Protein AF-A0A7Y9SKA7-F1 (afdb_monomer)

Sequence (126 aa):
MCASARGAGDNVTDRRTRALDFLAYLMALDALGRADTSALVRSGLPVARSTMDTVDLLVVLPPDTAPVAPDEDRALRGAMADALLDLVDDADVTGSARVVELSGSPERRLAELLEELDGGSSPSPI

pLDDT: mean 80.63, std 19.45, range [30.66, 97.88]

Secondary structure (DSSP, 8-state):
--------------TTTHHHHHHHHHHHHHHTTS---HHHHHHHHHHHHHHHTT-SEEEE-PPP-S---TTS-HHHHHHHHHHHHHHHH-HHHHTTPEEEE--SSHHHHHHHHHHHHHHT--PPP-

Nearest PDB structures (foldseek):
  7k1w-assembly1_F  TM=4.066E-01  e=3.525E+00  Homo sapiens
  3wql-assembly2_D  TM=2.381E-01  e=1.063E+00  Mycobacterium tuberculosis
  4kt8-assembly1_A-2  TM=2.602E-01  e=2.502E+00  Mycobacterium tuberculosis
  3adb-assembly1_B  TM=3.299E-01  e=9.848E+00  Methanocaldococcus jannaschii DSM 2661

Structure (mmCIF, N/CA/C/O backbone):
data_AF-A0A7Y9SKA7-F1
#
_entry.id   AF-A0A7Y9SKA7-F1
#
loop_
_atom_site.group_PDB
_atom_site.id
_atom_site.type_symbol
_atom_site.label_atom_id
_atom_site.label_alt_id
_atom_site.label_comp_id
_atom_site.label_asym_id
_atom_site.label_entity_id
_atom_site.label_seq_id
_atom_site.pdbx_PDB_ins_code
_atom_site.Cartn_x
_atom_site.Cartn_y
_atom_site.Cartn_z
_atom_site.occupancy
_atom_site.B_iso_or_equiv
_atom_site.auth_seq_id
_atom_site.auth_comp_id
_atom_site.auth_asym_id
_atom_site.auth_atom_id
_atom_site.pdbx_PDB_model_num
ATOM 1 N N . MET A 1 1 ? 26.002 7.077 36.771 1.00 34.78 1 MET A N 1
ATOM 2 C CA . MET A 1 1 ? 25.335 7.369 35.485 1.00 34.78 1 MET A CA 1
ATOM 3 C C . MET A 1 1 ? 25.360 6.101 34.645 1.00 34.78 1 MET A C 1
ATOM 5 O O . MET A 1 1 ? 26.380 5.816 34.039 1.00 34.78 1 MET A O 1
ATOM 9 N N . CYS A 1 2 ? 24.297 5.295 34.686 1.00 31.73 2 CYS A N 1
ATOM 10 C CA . CYS A 1 2 ? 24.129 4.167 33.767 1.00 31.73 2 CYS A CA 1
ATOM 11 C C . CYS A 1 2 ? 23.195 4.629 32.649 1.00 31.73 2 CYS A C 1
ATOM 13 O O . CYS A 1 2 ? 22.056 5.008 32.919 1.00 31.73 2 CYS A O 1
ATOM 15 N N . ALA A 1 3 ? 23.715 4.680 31.425 1.00 39.00 3 ALA A N 1
ATOM 16 C CA . ALA A 1 3 ? 22.950 5.020 30.239 1.00 39.00 3 ALA A CA 1
ATOM 17 C C . ALA A 1 3 ? 22.030 3.847 29.885 1.00 39.00 3 ALA A C 1
ATOM 19 O O . ALA A 1 3 ? 22.483 2.720 29.693 1.00 39.00 3 ALA A O 1
ATOM 20 N N . SER A 1 4 ? 20.736 4.146 29.835 1.00 41.00 4 SER A N 1
ATOM 21 C CA . SER A 1 4 ? 19.682 3.269 29.343 1.00 41.00 4 SER A CA 1
ATOM 22 C C . SER A 1 4 ? 19.950 2.942 27.871 1.00 41.00 4 SER A C 1
ATOM 24 O O . SER A 1 4 ? 19.918 3.833 27.018 1.00 41.00 4 SER A O 1
ATOM 26 N N . ALA A 1 5 ? 20.256 1.679 27.572 1.00 42.16 5 ALA A N 1
ATOM 27 C CA . ALA A 1 5 ? 20.267 1.185 26.205 1.00 42.16 5 ALA A CA 1
ATOM 28 C C . ALA A 1 5 ? 18.806 1.061 25.756 1.00 42.16 5 ALA A C 1
ATOM 30 O O . ALA A 1 5 ? 18.076 0.174 26.196 1.00 42.16 5 ALA A O 1
ATOM 31 N N . ARG A 1 6 ? 18.386 2.036 24.943 1.00 42.75 6 ARG A N 1
ATOM 32 C CA . ARG A 1 6 ? 17.092 2.101 24.260 1.00 42.75 6 ARG A CA 1
ATOM 33 C C . ARG A 1 6 ? 16.744 0.748 23.643 1.00 42.75 6 ARG A C 1
ATOM 35 O O . ARG A 1 6 ? 17.585 0.131 22.993 1.00 42.75 6 ARG A O 1
ATOM 42 N N . GLY A 1 7 ? 15.496 0.339 23.864 1.00 30.66 7 GLY A N 1
ATOM 43 C CA . GLY A 1 7 ? 14.914 -0.873 23.314 1.00 30.66 7 GLY A CA 1
ATOM 44 C C . GLY A 1 7 ? 15.122 -0.951 21.810 1.00 30.66 7 GLY A C 1
ATOM 45 O O . GLY A 1 7 ? 14.931 0.030 21.089 1.00 30.66 7 GLY A O 1
ATOM 46 N N . ALA A 1 8 ? 15.540 -2.135 21.373 1.00 39.38 8 ALA A N 1
ATOM 47 C CA . ALA A 1 8 ? 15.440 -2.554 19.994 1.00 39.38 8 ALA A CA 1
ATOM 48 C C . ALA A 1 8 ? 13.992 -2.328 19.552 1.00 39.38 8 ALA A C 1
ATOM 50 O O . ALA A 1 8 ? 13.065 -2.926 20.098 1.00 39.38 8 ALA A O 1
ATOM 51 N N . GLY A 1 9 ? 13.806 -1.393 18.624 1.00 37.50 9 GLY A N 1
ATOM 52 C CA . GLY A 1 9 ? 12.571 -1.288 17.876 1.00 37.50 9 GLY A CA 1
ATOM 53 C C . GLY A 1 9 ? 12.469 -2.540 17.028 1.00 37.50 9 GLY A C 1
ATOM 54 O O . GLY A 1 9 ? 13.021 -2.589 15.930 1.00 37.50 9 GLY A O 1
ATOM 55 N N . ASP A 1 10 ? 11.798 -3.556 17.559 1.00 38.19 10 ASP A N 1
ATOM 56 C CA . ASP A 1 10 ? 11.140 -4.550 16.734 1.00 38.19 10 ASP A CA 1
ATOM 57 C C . ASP A 1 10 ? 10.171 -3.757 15.853 1.00 38.19 10 ASP A C 1
ATOM 59 O O . ASP A 1 10 ? 9.067 -3.407 16.266 1.00 38.19 10 ASP A O 1
ATOM 63 N N . ASN A 1 11 ? 10.622 -3.381 14.654 1.00 41.53 11 ASN A N 1
ATOM 64 C CA . ASN A 1 11 ? 9.742 -2.926 13.591 1.00 41.53 11 ASN A CA 1
ATOM 65 C C . ASN A 1 11 ? 8.893 -4.139 13.222 1.00 41.53 11 ASN A C 1
ATOM 67 O O . ASN A 1 11 ? 9.217 -4.908 12.317 1.00 41.53 11 ASN A O 1
ATOM 71 N N . VAL A 1 12 ? 7.827 -4.339 13.992 1.00 41.28 12 VAL A N 1
ATOM 72 C CA . VAL A 1 12 ? 6.744 -5.258 13.692 1.00 41.28 12 VAL A CA 1
ATOM 73 C C . VAL A 1 12 ? 6.011 -4.653 12.498 1.00 41.28 12 VAL A C 1
ATOM 75 O O . VAL A 1 12 ? 4.931 -4.092 12.624 1.00 41.28 12 VAL A O 1
ATOM 78 N N . THR A 1 13 ? 6.610 -4.737 11.308 1.00 44.22 13 THR A N 1
ATOM 79 C CA . THR A 1 13 ? 5.811 -4.838 10.091 1.00 44.22 13 THR A CA 1
ATOM 80 C C . THR A 1 13 ? 5.143 -6.197 10.211 1.00 44.22 13 THR A C 1
ATOM 82 O O . THR A 1 13 ? 5.729 -7.241 9.907 1.00 44.22 13 THR A O 1
ATOM 85 N N . ASP A 1 14 ? 3.969 -6.176 10.835 1.00 49.28 14 ASP A N 1
ATOM 86 C CA . ASP A 1 14 ? 3.123 -7.334 11.034 1.00 49.28 14 ASP A CA 1
ATOM 87 C C . ASP A 1 14 ? 3.009 -8.103 9.710 1.00 49.28 14 ASP A C 1
ATOM 89 O O . ASP A 1 14 ? 3.003 -7.525 8.619 1.00 49.28 14 ASP A O 1
ATOM 93 N N . ARG A 1 15 ? 2.922 -9.432 9.783 1.00 51.44 15 ARG A N 1
ATOM 94 C CA . ARG A 1 15 ? 2.762 -10.285 8.594 1.00 51.44 15 ARG A CA 1
ATOM 95 C C . ARG A 1 15 ? 1.569 -9.850 7.732 1.00 51.44 15 ARG A C 1
ATOM 97 O O . ARG A 1 15 ? 1.557 -10.182 6.551 1.00 51.44 15 ARG A O 1
ATOM 104 N N . ARG A 1 16 ? 0.604 -9.139 8.327 1.00 54.25 16 ARG A N 1
ATOM 105 C CA . ARG A 1 16 ? -0.652 -8.701 7.717 1.00 54.25 16 ARG A CA 1
ATOM 106 C C . ARG A 1 16 ? -0.468 -7.602 6.661 1.00 54.25 16 ARG A C 1
ATOM 108 O O . ARG A 1 16 ? -0.949 -7.757 5.547 1.00 54.25 16 ARG A O 1
ATOM 115 N N . THR A 1 17 ? 0.313 -6.555 6.931 1.00 62.53 17 THR A N 1
ATOM 116 C CA . THR A 1 17 ? 0.553 -5.482 5.937 1.00 62.53 17 THR A CA 1
ATOM 117 C C . THR A 1 17 ? 1.528 -5.916 4.835 1.00 62.53 17 THR A C 1
ATOM 119 O O . THR A 1 17 ? 1.432 -5.464 3.696 1.00 62.53 17 THR A O 1
ATOM 122 N N . ARG A 1 18 ? 2.403 -6.893 5.126 1.00 75.44 18 ARG A N 1
ATOM 123 C CA . ARG A 1 18 ? 3.446 -7.369 4.199 1.00 75.44 18 ARG A CA 1
ATOM 124 C C . ARG A 1 18 ? 2.902 -7.889 2.859 1.00 75.44 18 ARG A C 1
ATOM 126 O O . ARG A 1 18 ? 3.611 -7.823 1.857 1.00 75.44 18 ARG A O 1
ATOM 133 N N . ALA A 1 19 ? 1.686 -8.439 2.825 1.00 86.38 19 ALA A N 1
ATOM 134 C CA . ALA A 1 19 ? 1.082 -8.910 1.575 1.00 86.38 19 ALA A CA 1
ATOM 135 C C . ALA A 1 19 ? 0.749 -7.745 0.628 1.00 86.38 19 ALA A C 1
ATOM 137 O O . ALA A 1 19 ? 1.004 -7.844 -0.573 1.00 86.38 19 ALA A O 1
ATOM 138 N N . LEU A 1 20 ? 0.246 -6.638 1.181 1.00 89.19 20 LEU A N 1
ATOM 139 C CA . LEU A 1 20 ? -0.048 -5.413 0.443 1.00 89.19 20 LEU A CA 1
ATOM 140 C C . LEU A 1 20 ? 1.246 -4.733 -0.024 1.00 89.19 20 LEU A C 1
ATOM 142 O O . LEU A 1 20 ? 1.371 -4.405 -1.200 1.00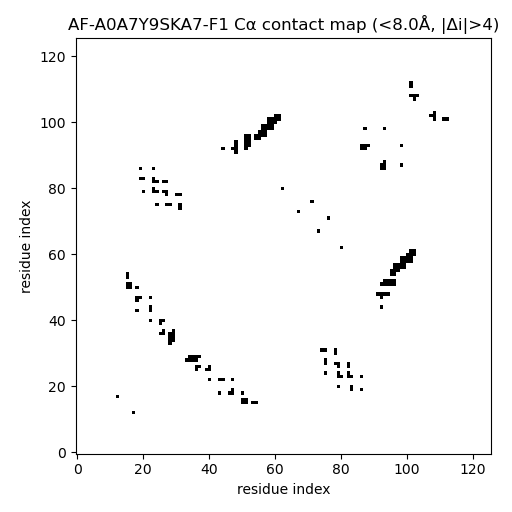 89.19 20 LEU A O 1
ATOM 146 N N . ASP A 1 21 ? 2.249 -4.642 0.859 1.00 89.56 21 ASP A N 1
ATOM 147 C CA . ASP A 1 21 ? 3.575 -4.097 0.531 1.00 89.56 21 ASP A CA 1
ATOM 148 C C . ASP A 1 21 ? 4.227 -4.847 -0.634 1.00 89.56 21 ASP A C 1
ATOM 150 O O . ASP A 1 21 ? 4.794 -4.253 -1.551 1.00 89.56 21 ASP A O 1
ATOM 154 N N . PHE A 1 22 ? 4.146 -6.179 -0.619 1.00 92.25 22 PHE A N 1
ATOM 155 C CA . PHE A 1 22 ? 4.716 -6.991 -1.684 1.00 92.25 22 PHE A CA 1
ATOM 156 C C . PHE A 1 22 ? 3.965 -6.815 -3.008 1.00 92.25 22 PHE A C 1
ATOM 158 O O . PHE A 1 22 ? 4.593 -6.767 -4.065 1.00 92.25 22 PHE A O 1
ATOM 165 N N . LEU A 1 23 ? 2.637 -6.691 -2.966 1.00 94.38 23 LEU A N 1
ATOM 166 C CA . LEU A 1 23 ? 1.840 -6.429 -4.161 1.00 94.38 23 LEU A CA 1
ATOM 167 C C . LEU A 1 23 ? 2.188 -5.064 -4.771 1.00 94.38 23 LEU A C 1
ATOM 169 O O . LEU A 1 23 ? 2.461 -4.990 -5.970 1.00 94.38 23 LEU A O 1
ATOM 173 N N . ALA A 1 24 ? 2.283 -4.023 -3.941 1.00 94.75 24 ALA A N 1
ATOM 174 C CA . ALA A 1 24 ? 2.709 -2.692 -4.361 1.00 94.75 24 ALA A CA 1
ATOM 175 C C . ALA A 1 24 ? 4.127 -2.696 -4.945 1.00 94.75 24 ALA A C 1
ATOM 177 O O . ALA A 1 24 ? 4.383 -2.066 -5.967 1.00 94.75 24 ALA A O 1
ATOM 178 N N . TYR A 1 25 ? 5.047 -3.462 -4.353 1.00 95.31 25 TYR A N 1
ATOM 179 C CA . TYR A 1 25 ? 6.391 -3.650 -4.896 1.00 95.31 25 TYR A CA 1
ATOM 180 C C . TYR A 1 25 ? 6.370 -4.261 -6.307 1.00 95.31 25 TYR A C 1
ATOM 182 O O . TYR A 1 25 ? 7.073 -3.781 -7.197 1.00 95.31 25 TYR A O 1
ATOM 190 N N . LEU A 1 26 ? 5.558 -5.298 -6.541 1.00 97.00 26 LEU A N 1
ATOM 191 C CA . LEU A 1 26 ? 5.429 -5.909 -7.867 1.00 97.00 26 LEU A CA 1
ATOM 192 C C . LEU A 1 26 ? 4.847 -4.928 -8.891 1.00 97.00 26 LEU A C 1
ATOM 194 O O . LEU A 1 26 ? 5.371 -4.841 -10.002 1.00 97.00 26 LEU A O 1
ATOM 198 N N . MET A 1 27 ? 3.812 -4.175 -8.512 1.00 97.06 27 MET A N 1
ATOM 199 C CA . MET A 1 27 ? 3.222 -3.125 -9.350 1.00 97.06 27 MET A CA 1
ATOM 200 C C . MET A 1 27 ? 4.239 -2.023 -9.670 1.00 97.06 27 MET A C 1
ATOM 202 O O . MET A 1 27 ? 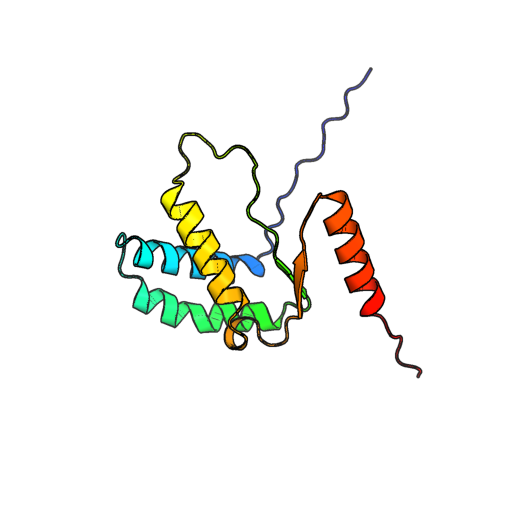4.342 -1.596 -10.815 1.00 97.06 27 MET A O 1
ATOM 206 N N . ALA A 1 28 ? 5.061 -1.623 -8.698 1.00 97.38 28 ALA A N 1
ATOM 207 C CA . ALA A 1 28 ? 6.109 -0.627 -8.889 1.00 97.38 28 ALA A CA 1
ATOM 208 C C . ALA A 1 28 ? 7.207 -1.096 -9.858 1.00 97.38 28 ALA A C 1
ATOM 210 O O . ALA A 1 28 ? 7.694 -0.311 -10.674 1.00 97.38 28 ALA A O 1
ATOM 211 N N . LEU A 1 29 ? 7.601 -2.374 -9.805 1.00 97.88 29 LEU A N 1
ATOM 212 C CA . LEU A 1 29 ? 8.554 -2.939 -10.767 1.00 97.88 29 LEU A CA 1
ATOM 213 C C . LEU A 1 29 ? 8.019 -2.905 -12.203 1.00 97.88 29 LEU A C 1
ATOM 215 O O . LEU A 1 29 ? 8.788 -2.606 -13.121 1.00 97.88 29 LEU A O 1
ATOM 219 N N . ASP A 1 30 ? 6.730 -3.193 -12.379 1.00 97.00 30 ASP A N 1
ATOM 220 C CA . ASP A 1 30 ? 6.049 -3.162 -13.676 1.00 97.00 30 ASP A CA 1
ATOM 221 C C . ASP A 1 30 ? 5.908 -1.727 -14.195 1.00 97.00 30 ASP A C 1
ATOM 223 O O . ASP A 1 30 ? 6.336 -1.425 -15.309 1.00 97.00 30 ASP A O 1
ATOM 227 N N . ALA A 1 31 ? 5.452 -0.804 -13.342 1.00 96.94 31 ALA A N 1
ATOM 228 C CA . ALA A 1 31 ? 5.317 0.618 -13.659 1.00 96.94 31 ALA A CA 1
ATOM 229 C C . ALA A 1 31 ? 6.651 1.268 -14.068 1.00 96.94 31 ALA A C 1
ATOM 231 O O . ALA A 1 31 ? 6.693 2.130 -14.945 1.00 96.94 31 ALA A O 1
ATOM 232 N N . LEU A 1 32 ? 7.762 0.833 -13.466 1.00 97.75 32 LEU A N 1
ATOM 233 C CA . LEU A 1 32 ? 9.109 1.289 -13.821 1.00 97.75 32 LEU A CA 1
ATOM 234 C C . LEU A 1 32 ? 9.712 0.547 -15.026 1.00 97.75 32 LEU A C 1
ATOM 236 O O . LEU A 1 32 ? 10.849 0.839 -15.403 1.00 97.75 32 LEU A O 1
ATOM 240 N N . GLY A 1 33 ? 9.003 -0.423 -15.611 1.00 96.69 33 GLY A N 1
ATOM 241 C CA . GLY A 1 33 ? 9.471 -1.225 -16.743 1.00 96.69 33 GLY A CA 1
ATOM 242 C C . GLY A 1 33 ? 10.656 -2.137 -16.410 1.00 96.69 33 GLY A C 1
ATOM 243 O O . GLY A 1 33 ? 11.447 -2.475 -17.290 1.00 96.69 33 GLY A O 1
ATOM 244 N N . ARG A 1 34 ? 10.826 -2.504 -15.134 1.00 96.56 34 ARG A N 1
ATOM 245 C CA . ARG A 1 34 ? 11.965 -3.303 -14.647 1.00 96.56 34 ARG A CA 1
ATOM 246 C C . ARG A 1 34 ? 11.694 -4.805 -14.686 1.00 96.56 34 ARG A C 1
ATOM 248 O O . ARG A 1 34 ? 12.644 -5.581 -14.772 1.00 96.56 34 ARG A O 1
ATOM 255 N N . ALA A 1 35 ? 10.428 -5.210 -14.616 1.00 95.56 35 ALA A N 1
ATOM 256 C CA . ALA A 1 35 ? 9.986 -6.593 -14.758 1.00 95.56 35 ALA A CA 1
ATOM 257 C C . ALA A 1 35 ? 8.506 -6.639 -15.160 1.00 95.56 35 ALA A C 1
ATOM 259 O O . ALA A 1 35 ? 7.734 -5.839 -14.651 1.00 95.56 35 ALA A O 1
ATOM 260 N N . ASP A 1 36 ? 8.106 -7.602 -15.997 1.00 96.00 36 ASP A N 1
ATOM 261 C CA . ASP A 1 36 ? 6.686 -7.933 -16.194 1.00 96.00 36 ASP A CA 1
ATOM 262 C C . ASP A 1 36 ? 6.220 -8.783 -15.009 1.00 96.00 36 ASP A C 1
ATOM 264 O O . ASP A 1 36 ? 6.583 -9.958 -14.876 1.00 96.00 36 ASP A O 1
ATOM 268 N N . THR A 1 37 ? 5.458 -8.165 -14.109 1.00 96.12 37 THR A N 1
ATOM 269 C CA . THR A 1 37 ? 4.955 -8.816 -12.890 1.00 96.12 37 THR A CA 1
ATOM 270 C C . THR A 1 37 ? 3.456 -9.094 -12.954 1.00 96.12 37 THR A C 1
ATOM 272 O O . THR A 1 37 ? 2.883 -9.599 -11.988 1.00 96.12 37 THR A O 1
ATOM 275 N N . SER A 1 38 ? 2.810 -8.848 -14.097 1.00 92.44 38 SER A N 1
ATOM 276 C CA . SER A 1 38 ? 1.351 -8.904 -14.262 1.00 92.44 38 SER A CA 1
ATOM 277 C C . SER A 1 38 ? 0.729 -10.243 -13.834 1.00 92.44 38 SER A C 1
ATOM 279 O O . SER A 1 38 ? -0.348 -10.295 -13.230 1.00 92.44 38 SER A O 1
ATOM 281 N N . ALA A 1 39 ? 1.407 -11.359 -14.113 1.00 94.75 39 ALA A N 1
ATOM 282 C CA . ALA A 1 39 ? 0.984 -12.688 -13.677 1.00 94.75 39 ALA A CA 1
ATOM 283 C C . ALA A 1 39 ? 1.110 -12.867 -12.153 1.00 94.75 39 ALA A C 1
ATOM 285 O O . ALA A 1 39 ? 0.210 -13.429 -11.525 1.00 94.75 39 ALA A O 1
ATOM 286 N N . LEU A 1 40 ? 2.192 -12.355 -11.558 1.00 94.62 40 LEU A N 1
ATOM 287 C CA . LEU A 1 40 ? 2.440 -12.424 -10.118 1.00 94.62 40 LEU A CA 1
ATOM 288 C C . LEU A 1 40 ? 1.439 -11.562 -9.348 1.00 94.62 40 LEU A C 1
ATOM 290 O O . LEU A 1 40 ? 0.833 -12.065 -8.406 1.00 94.62 40 LEU A O 1
ATOM 294 N N . VAL A 1 41 ? 1.191 -10.329 -9.799 1.00 94.56 41 VAL A N 1
ATOM 295 C CA . VAL A 1 41 ? 0.176 -9.420 -9.238 1.00 94.56 41 VAL A CA 1
ATOM 296 C C . VAL A 1 41 ? -1.191 -10.099 -9.218 1.00 94.56 41 VAL A C 1
ATOM 298 O O . VAL A 1 41 ? -1.824 -10.202 -8.169 1.00 94.56 41 VAL A O 1
ATOM 301 N N . ARG A 1 42 ? -1.611 -10.680 -10.348 1.00 94.62 42 ARG A N 1
ATOM 302 C CA . ARG A 1 42 ? -2.890 -11.400 -10.453 1.00 94.62 42 ARG A CA 1
ATOM 303 C C . ARG A 1 42 ? -2.989 -12.586 -9.494 1.00 94.62 42 ARG A C 1
ATOM 305 O O . ARG A 1 42 ? -4.062 -12.849 -8.963 1.00 94.62 42 ARG A O 1
ATOM 312 N N . SER A 1 43 ? -1.886 -13.305 -9.282 1.00 93.94 43 SER A N 1
ATOM 313 C CA . SER A 1 43 ? -1.837 -14.437 -8.348 1.00 93.94 43 SER A CA 1
ATOM 314 C C . SER A 1 43 ? -1.757 -14.014 -6.877 1.00 93.94 43 SER A C 1
ATOM 316 O O . SER A 1 43 ? -2.236 -14.738 -6.009 1.00 93.94 43 SER A O 1
ATOM 318 N N . GLY A 1 44 ? -1.167 -12.848 -6.599 1.00 91.12 44 GLY A N 1
ATOM 319 C CA . GLY A 1 44 ? -0.979 -12.308 -5.255 1.00 91.12 44 GLY A CA 1
ATOM 320 C C . GLY A 1 44 ? -2.192 -11.543 -4.734 1.00 91.12 44 GLY A C 1
ATOM 321 O O . GLY A 1 44 ? -2.414 -11.522 -3.527 1.00 91.12 44 GLY A O 1
ATOM 322 N N . LEU A 1 45 ? -3.018 -10.979 -5.621 1.00 92.50 45 LEU A N 1
ATOM 323 C CA . LEU A 1 45 ? -4.199 -10.197 -5.250 1.00 92.50 45 LEU A CA 1
ATOM 324 C C . LEU A 1 45 ? -5.167 -10.954 -4.315 1.00 92.50 45 LEU A C 1
ATOM 326 O O . LEU A 1 45 ? -5.548 -10.388 -3.292 1.00 92.50 45 LEU A O 1
ATOM 330 N N . PRO A 1 46 ? -5.516 -12.238 -4.554 1.00 92.56 46 PRO A N 1
ATOM 331 C CA . PRO A 1 46 ? -6.348 -12.995 -3.615 1.00 92.56 46 PRO A CA 1
ATOM 332 C C . PRO A 1 46 ? -5.699 -13.188 -2.236 1.00 92.56 46 PRO A C 1
ATOM 334 O O . PRO A 1 46 ? -6.402 -13.247 -1.231 1.00 92.56 46 PRO A O 1
ATOM 337 N N . VAL A 1 47 ? -4.365 -13.275 -2.175 1.00 90.38 47 VAL A N 1
ATOM 338 C CA . VAL A 1 47 ? -3.620 -13.420 -0.913 1.00 90.38 47 VAL A CA 1
ATOM 339 C C . VAL A 1 47 ? -3.635 -12.109 -0.129 1.00 90.38 47 VAL A C 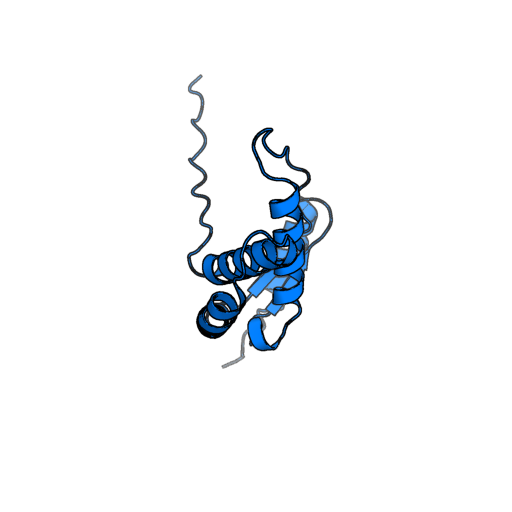1
ATOM 341 O O . VAL A 1 47 ? -3.863 -12.128 1.079 1.00 90.38 47 VAL A O 1
ATOM 344 N N . ALA A 1 48 ? -3.438 -10.977 -0.811 1.00 89.81 48 ALA A N 1
ATOM 345 C CA . ALA A 1 48 ? -3.547 -9.653 -0.206 1.00 89.81 48 ALA A CA 1
ATOM 346 C C . ALA A 1 48 ? -4.959 -9.423 0.355 1.00 89.81 48 ALA A C 1
ATOM 348 O O . ALA A 1 48 ? -5.091 -9.108 1.535 1.00 89.81 48 ALA A O 1
ATOM 349 N N . ARG A 1 49 ? -6.002 -9.721 -0.434 1.00 91.19 49 ARG A N 1
ATOM 350 C CA . ARG A 1 49 ? -7.414 -9.646 -0.014 1.00 91.19 49 ARG A CA 1
ATOM 351 C C . ARG A 1 49 ? -7.713 -10.488 1.224 1.00 91.19 49 ARG A C 1
ATOM 353 O O . ARG A 1 49 ? -8.168 -9.962 2.228 1.00 91.19 49 ARG A O 1
ATOM 360 N N . SER A 1 50 ? -7.349 -11.772 1.204 1.00 89.62 50 SER A N 1
ATOM 361 C CA . SER A 1 50 ? -7.560 -12.660 2.359 1.00 89.62 50 SER A CA 1
ATOM 362 C C . SER A 1 50 ? -6.815 -12.200 3.614 1.00 89.62 50 SER A C 1
ATOM 364 O O . SER A 1 50 ? -7.198 -12.562 4.725 1.00 89.62 50 SER A O 1
ATOM 366 N N . THR A 1 51 ? -5.721 -11.457 3.452 1.00 87.00 51 THR A N 1
ATOM 367 C CA . THR A 1 51 ? -4.988 -10.884 4.580 1.00 87.00 51 THR A CA 1
ATOM 368 C C . THR A 1 51 ? -5.699 -9.639 5.111 1.00 87.00 51 THR A C 1
ATOM 370 O O . THR A 1 51 ? -5.826 -9.493 6.328 1.00 87.00 51 THR A O 1
ATOM 373 N N . MET A 1 52 ? -6.217 -8.794 4.214 1.00 88.88 52 MET A N 1
ATOM 374 C CA . MET A 1 52 ? -7.021 -7.611 4.540 1.00 88.88 52 MET A CA 1
ATOM 375 C C . MET A 1 52 ? -8.337 -7.957 5.243 1.00 88.88 52 MET A C 1
ATOM 377 O O . MET A 1 52 ? -8.741 -7.217 6.131 1.00 88.88 52 MET A O 1
ATOM 381 N N . ASP A 1 53 ? -8.925 -9.128 4.982 1.00 87.69 53 ASP A N 1
ATOM 382 C CA . ASP A 1 53 ? -10.089 -9.632 5.736 1.00 87.69 53 ASP A CA 1
ATOM 383 C C . ASP A 1 53 ? -9.822 -9.783 7.248 1.00 87.69 53 ASP A C 1
ATOM 385 O O . ASP A 1 53 ? -10.750 -9.891 8.046 1.00 87.69 53 ASP A O 1
ATOM 389 N N . THR A 1 54 ? -8.550 -9.824 7.661 1.00 87.12 54 THR A N 1
ATOM 390 C CA . THR A 1 54 ? -8.145 -9.905 9.076 1.00 87.12 54 THR A CA 1
ATOM 391 C C . THR A 1 54 ? -7.771 -8.554 9.683 1.00 87.12 54 THR A C 1
ATOM 393 O O . THR A 1 54 ? -7.321 -8.505 10.829 1.00 87.12 54 THR A O 1
ATOM 396 N N . VAL A 1 55 ? -7.891 -7.475 8.909 1.00 88.00 55 VAL A N 1
ATOM 397 C CA . VAL A 1 55 ? -7.504 -6.119 9.291 1.00 88.00 55 VAL A CA 1
ATOM 398 C C . VAL A 1 55 ? -8.766 -5.315 9.580 1.00 88.00 55 VAL A C 1
ATOM 400 O O . VAL A 1 55 ? -9.537 -5.009 8.679 1.00 88.00 55 VAL A O 1
ATOM 403 N N . ASP A 1 56 ? -8.964 -4.934 10.839 1.00 88.75 56 ASP A N 1
ATOM 404 C CA . ASP A 1 56 ? -10.101 -4.089 11.230 1.00 88.75 56 ASP A CA 1
ATOM 405 C C . ASP A 1 56 ? -9.868 -2.609 10.878 1.00 88.75 56 ASP A C 1
ATOM 407 O O . ASP A 1 56 ? -10.803 -1.880 10.546 1.00 88.75 56 ASP A O 1
ATOM 411 N N . LEU A 1 57 ? -8.607 -2.164 10.943 1.00 89.25 57 LEU A N 1
ATOM 412 C CA . LEU A 1 57 ? -8.191 -0.777 10.742 1.00 89.25 57 LEU A CA 1
ATOM 413 C C . LEU A 1 57 ? -6.880 -0.716 9.952 1.00 89.25 57 LEU A C 1
ATOM 415 O O . LEU A 1 57 ? -5.860 -1.261 10.379 1.00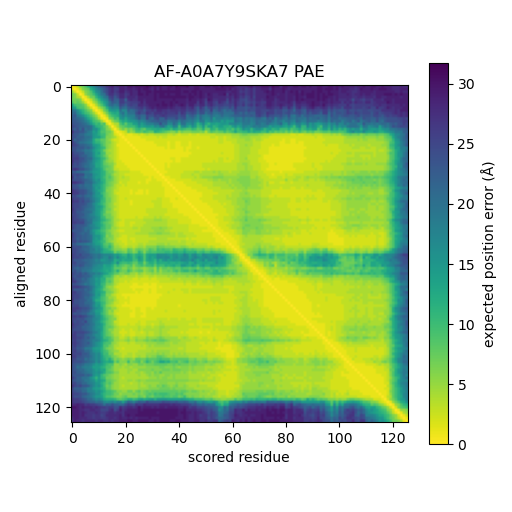 89.25 57 LEU A O 1
ATOM 419 N N . LEU A 1 58 ? -6.902 0.002 8.832 1.00 89.38 58 LEU A N 1
ATOM 420 C CA . LEU A 1 58 ? -5.741 0.341 8.023 1.00 89.38 58 LEU A CA 1
ATOM 421 C C . LEU A 1 58 ? -5.464 1.840 8.140 1.00 89.38 58 LEU A C 1
ATOM 423 O O . LEU A 1 58 ? -6.277 2.668 7.737 1.00 89.38 58 LEU A O 1
ATOM 427 N N . VAL A 1 59 ? -4.301 2.184 8.689 1.00 89.81 59 VAL A N 1
ATOM 428 C CA . VAL A 1 59 ? -3.875 3.575 8.861 1.00 89.81 59 VAL A CA 1
ATOM 429 C C . VAL A 1 59 ? -2.884 3.944 7.768 1.00 89.81 59 VAL A C 1
ATOM 431 O O . VAL A 1 59 ? -1.833 3.317 7.636 1.00 89.81 59 VAL A O 1
ATOM 434 N N . VAL A 1 60 ? -3.203 4.992 7.020 1.00 89.00 60 VAL A N 1
ATOM 435 C CA . VAL A 1 60 ? -2.414 5.485 5.894 1.00 89.00 60 VAL A CA 1
ATOM 436 C C . VAL A 1 60 ? -1.740 6.778 6.321 1.00 89.00 60 VAL A C 1
ATOM 438 O O . VAL A 1 60 ? -2.387 7.718 6.788 1.00 89.00 60 VAL A O 1
ATOM 441 N N . LEU A 1 61 ? -0.417 6.814 6.200 1.00 86.69 61 LEU A N 1
ATOM 442 C CA . LEU A 1 61 ? 0.392 7.966 6.576 1.00 86.69 61 LEU A CA 1
ATOM 443 C C . LEU A 1 61 ? 1.013 8.594 5.330 1.00 86.69 61 LEU A C 1
ATOM 445 O O . LEU A 1 61 ? 1.401 7.864 4.415 1.00 86.69 61 LEU A O 1
ATOM 449 N N . PRO A 1 62 ? 1.198 9.925 5.306 1.00 79.88 62 PRO A N 1
ATOM 450 C CA . PRO A 1 62 ? 1.959 10.559 4.250 1.00 79.88 62 PRO A CA 1
ATOM 451 C C . PRO A 1 62 ? 3.389 10.006 4.241 1.00 79.88 62 PRO A C 1
ATOM 453 O O . PRO A 1 62 ? 3.924 9.666 5.308 1.00 79.88 62 PRO A O 1
ATOM 456 N N . PRO A 1 63 ? 4.032 9.958 3.063 1.00 72.25 63 PRO A N 1
ATOM 457 C CA . PRO A 1 63 ? 5.399 9.484 2.940 1.00 72.25 63 PRO A CA 1
ATOM 458 C C . PRO A 1 63 ? 6.313 10.250 3.900 1.00 72.25 63 PRO A C 1
ATOM 460 O O . PRO A 1 63 ? 6.307 11.482 3.954 1.00 72.25 63 PRO A O 1
ATOM 463 N N . 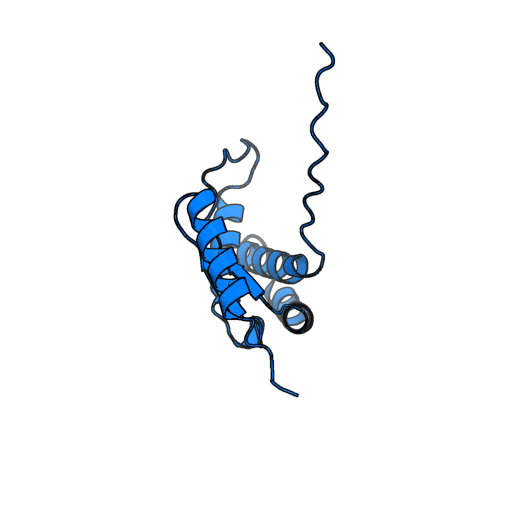ASP A 1 64 ? 7.083 9.500 4.688 1.00 69.25 64 ASP A N 1
ATOM 464 C CA . ASP A 1 64 ? 7.994 10.080 5.666 1.00 69.25 64 ASP A CA 1
ATOM 465 C C . ASP A 1 64 ? 9.070 10.923 4.962 1.00 69.25 64 ASP A C 1
ATOM 467 O O . ASP A 1 64 ? 9.673 10.498 3.972 1.00 69.25 64 ASP A O 1
ATOM 471 N N . THR A 1 65 ? 9.331 12.113 5.504 1.00 65.19 65 THR A N 1
ATOM 472 C CA . THR A 1 65 ? 10.452 12.978 5.111 1.00 65.19 65 THR A CA 1
ATOM 473 C C . THR A 1 65 ? 11.791 12.506 5.684 1.00 65.19 65 THR A C 1
ATOM 475 O O . THR A 1 65 ? 12.799 13.199 5.528 1.00 65.19 65 THR A O 1
ATOM 478 N N . ALA A 1 66 ? 11.812 11.370 6.388 1.00 67.25 66 ALA A N 1
ATOM 479 C CA . ALA A 1 66 ? 13.023 10.781 6.929 1.00 67.25 66 ALA A CA 1
ATOM 480 C C . ALA A 1 66 ? 14.133 10.677 5.866 1.00 67.25 66 ALA A C 1
ATOM 482 O O . ALA A 1 66 ? 13.860 10.442 4.683 1.00 67.25 66 ALA A O 1
ATOM 483 N N . PRO A 1 67 ? 15.405 10.844 6.273 1.00 72.00 67 PRO A N 1
ATOM 484 C CA . PRO A 1 67 ? 16.529 10.719 5.363 1.00 72.00 67 PRO A CA 1
ATOM 485 C C . PRO A 1 67 ? 16.555 9.330 4.718 1.00 72.00 67 PRO A C 1
ATOM 487 O O . PRO A 1 67 ? 16.822 8.326 5.370 1.00 72.00 67 PRO A O 1
ATOM 490 N N . VAL A 1 68 ? 16.292 9.305 3.417 1.00 77.25 68 VAL A N 1
ATOM 491 C CA . VAL A 1 68 ? 16.460 8.143 2.538 1.00 77.25 68 VAL A CA 1
ATOM 492 C C . VAL A 1 68 ? 17.952 7.848 2.399 1.00 77.25 68 VAL A C 1
ATOM 494 O O . VAL A 1 68 ? 18.734 8.772 2.129 1.00 77.25 68 VAL A O 1
ATOM 497 N N . ALA A 1 69 ? 18.344 6.583 2.570 1.00 83.31 69 ALA A N 1
ATOM 498 C CA . ALA A 1 69 ? 19.745 6.179 2.500 1.00 83.31 69 ALA A CA 1
ATOM 499 C C . ALA A 1 69 ? 20.338 6.471 1.101 1.00 83.31 69 ALA A C 1
ATOM 501 O O . ALA A 1 69 ? 19.603 6.480 0.109 1.00 83.31 69 ALA A O 1
ATOM 502 N N . PRO A 1 70 ? 21.648 6.758 0.972 1.00 84.25 70 PRO A N 1
ATOM 503 C CA . PRO A 1 70 ? 22.241 7.120 -0.320 1.00 84.25 70 PRO A CA 1
ATOM 504 C C . PRO A 1 70 ? 22.120 6.029 -1.393 1.00 84.25 70 PRO A C 1
ATOM 506 O O . PRO A 1 70 ? 22.102 6.341 -2.580 1.00 84.25 70 PRO A O 1
ATOM 509 N N . ASP A 1 71 ? 22.062 4.772 -0.968 1.00 89.88 71 ASP A N 1
ATOM 510 C CA . ASP A 1 71 ? 21.941 3.565 -1.783 1.00 89.88 71 ASP A CA 1
ATOM 511 C C . ASP A 1 71 ? 20.487 3.127 -2.021 1.00 89.88 71 ASP A C 1
ATOM 513 O O . ASP A 1 71 ? 20.244 2.196 -2.787 1.00 89.88 71 ASP A O 1
ATOM 517 N N . GLU A 1 72 ? 19.511 3.798 -1.404 1.00 85.94 72 GLU A N 1
ATOM 518 C CA . GLU A 1 72 ? 18.097 3.488 -1.589 1.00 85.94 72 GLU A CA 1
ATOM 519 C C . GLU A 1 72 ? 17.602 3.962 -2.964 1.00 85.94 72 GLU A C 1
ATOM 521 O O . GLU A 1 72 ? 17.807 5.107 -3.388 1.00 85.94 72 GLU A O 1
ATOM 526 N N . ASP A 1 73 ? 16.896 3.075 -3.665 1.00 91.56 73 ASP A N 1
ATOM 527 C CA . ASP A 1 73 ? 16.310 3.371 -4.966 1.00 91.56 73 ASP A CA 1
ATOM 528 C C . ASP A 1 73 ? 15.070 4.265 -4.817 1.00 91.56 73 ASP A C 1
ATOM 530 O O . ASP A 1 73 ? 13.950 3.802 -4.597 1.00 91.56 73 ASP A O 1
ATOM 534 N N . ARG A 1 74 ? 15.280 5.577 -4.958 1.00 90.75 74 ARG A N 1
ATOM 535 C CA . ARG A 1 74 ? 14.229 6.599 -4.828 1.00 90.75 74 ARG A CA 1
ATOM 536 C C . ARG A 1 74 ? 13.092 6.436 -5.832 1.00 90.75 74 ARG A C 1
ATOM 538 O O . ARG A 1 74 ? 11.956 6.751 -5.494 1.00 90.75 74 ARG A O 1
ATOM 545 N N . ALA A 1 75 ? 13.392 5.971 -7.045 1.00 92.62 75 ALA A N 1
ATOM 546 C CA . ALA A 1 75 ? 12.372 5.777 -8.070 1.00 92.62 75 ALA A CA 1
ATOM 547 C C . ALA A 1 75 ? 11.457 4.609 -7.693 1.00 92.62 75 ALA A C 1
ATOM 549 O O . ALA A 1 75 ? 10.239 4.733 -7.772 1.00 92.62 75 ALA A O 1
ATOM 550 N N . LEU A 1 76 ? 12.043 3.511 -7.208 1.00 93.50 76 LEU A N 1
ATOM 551 C CA . LEU A 1 76 ? 11.285 2.368 -6.707 1.00 93.50 76 LEU A CA 1
ATOM 552 C C . LEU A 1 76 ? 10.483 2.710 -5.455 1.00 93.50 76 LEU A C 1
ATOM 554 O O . LEU A 1 76 ? 9.320 2.334 -5.369 1.00 93.50 76 LEU A O 1
ATOM 558 N N . ARG A 1 77 ? 11.074 3.463 -4.520 1.00 90.19 77 ARG A N 1
ATOM 559 C CA . ARG A 1 77 ? 10.376 3.946 -3.323 1.00 90.19 77 ARG A CA 1
ATOM 560 C C . ARG A 1 77 ? 9.143 4.778 -3.686 1.00 90.19 77 ARG A C 1
ATOM 562 O O . ARG A 1 77 ? 8.086 4.555 -3.111 1.00 90.19 77 ARG A O 1
ATOM 569 N N . GLY A 1 78 ? 9.284 5.720 -4.623 1.00 91.50 78 GLY A N 1
ATOM 570 C CA . GLY A 1 78 ? 8.175 6.553 -5.096 1.00 91.50 78 GLY A CA 1
ATOM 571 C C . GLY A 1 78 ? 7.078 5.723 -5.759 1.00 91.50 78 GLY A C 1
ATOM 572 O O . GLY A 1 78 ? 5.941 5.757 -5.311 1.00 91.50 78 GLY A O 1
ATOM 573 N N . ALA A 1 79 ? 7.443 4.886 -6.734 1.00 95.06 79 ALA A N 1
ATOM 574 C CA . ALA A 1 79 ? 6.483 4.033 -7.434 1.00 95.06 79 ALA A CA 1
ATOM 575 C C . ALA A 1 79 ? 5.766 3.040 -6.501 1.00 95.06 79 ALA A C 1
ATOM 577 O O . ALA A 1 79 ? 4.596 2.736 -6.702 1.00 95.06 79 ALA A O 1
ATOM 578 N N . MET A 1 80 ? 6.451 2.536 -5.469 1.00 92.69 80 MET A N 1
ATOM 579 C CA . MET A 1 80 ? 5.836 1.676 -4.457 1.00 92.69 80 MET A CA 1
ATOM 580 C C . MET A 1 80 ? 4.881 2.452 -3.545 1.00 92.69 80 MET A C 1
ATOM 582 O O . MET A 1 80 ? 3.842 1.911 -3.182 1.00 92.69 80 MET A O 1
ATOM 586 N N . ALA A 1 81 ? 5.205 3.698 -3.184 1.00 90.50 81 ALA A N 1
ATOM 587 C CA . ALA A 1 81 ? 4.297 4.551 -2.421 1.00 90.50 81 ALA A CA 1
ATOM 588 C C . ALA A 1 81 ? 3.018 4.853 -3.217 1.00 90.50 81 ALA A C 1
ATOM 590 O O . ALA A 1 81 ? 1.931 4.705 -2.669 1.00 90.50 81 ALA A O 1
ATOM 591 N N . ASP A 1 82 ? 3.146 5.184 -4.504 1.00 93.00 82 ASP A N 1
ATOM 592 C CA . ASP A 1 82 ? 2.000 5.420 -5.389 1.00 93.00 82 ASP A CA 1
ATOM 593 C C . ASP A 1 82 ? 1.133 4.153 -5.514 1.00 93.00 82 ASP A C 1
ATOM 595 O O . ASP A 1 82 ? -0.069 4.194 -5.268 1.00 93.00 82 ASP A O 1
ATOM 599 N N . ALA A 1 83 ? 1.752 2.994 -5.770 1.00 94.44 83 ALA A N 1
ATOM 600 C CA . ALA A 1 83 ? 1.036 1.721 -5.865 1.00 94.44 83 ALA A CA 1
ATOM 601 C C . ALA A 1 83 ? 0.352 1.300 -4.550 1.00 94.44 83 ALA A C 1
ATOM 603 O O . ALA A 1 83 ? -0.686 0.641 -4.583 1.00 94.44 83 ALA A O 1
ATOM 604 N N . LEU A 1 84 ? 0.919 1.648 -3.388 1.00 91.38 84 LEU A N 1
ATOM 605 C CA . LEU A 1 84 ? 0.270 1.413 -2.096 1.00 91.38 84 LEU A CA 1
ATOM 606 C C . LEU A 1 84 ? -1.003 2.248 -1.952 1.00 91.38 84 LEU A C 1
ATOM 608 O O . LEU A 1 84 ? -2.004 1.710 -1.492 1.00 91.38 84 LEU A O 1
ATOM 612 N N . LEU A 1 85 ? -0.977 3.524 -2.348 1.00 90.81 85 LEU A N 1
ATOM 613 C CA . LEU A 1 85 ? -2.162 4.385 -2.305 1.00 90.81 85 LEU A CA 1
ATOM 614 C C . LEU A 1 85 ? -3.255 3.856 -3.242 1.00 90.81 85 LEU A C 1
ATOM 616 O O . LEU A 1 85 ? -4.391 3.700 -2.809 1.00 90.81 85 LEU A O 1
ATOM 620 N N . ASP A 1 86 ? -2.890 3.449 -4.461 1.00 93.12 86 ASP A N 1
ATOM 621 C CA . ASP A 1 86 ? -3.836 2.845 -5.411 1.00 93.12 86 ASP A CA 1
ATOM 622 C C . ASP A 1 86 ? -4.519 1.588 -4.836 1.00 93.12 86 ASP A C 1
ATOM 624 O O . ASP A 1 86 ? -5.714 1.372 -5.027 1.00 93.12 86 ASP A O 1
ATOM 628 N N . LEU A 1 87 ? -3.768 0.741 -4.122 1.00 92.31 87 LEU A N 1
ATOM 629 C CA . LEU A 1 87 ? -4.306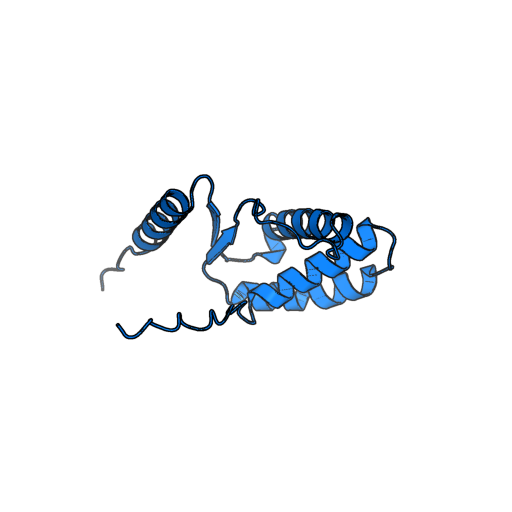 -0.472 -3.496 1.00 92.31 87 LEU A CA 1
ATOM 630 C C . LEU A 1 87 ? -5.178 -0.182 -2.270 1.00 92.31 87 LEU A C 1
ATOM 632 O O . LEU A 1 87 ? -6.093 -0.949 -1.977 1.00 92.31 87 LEU A O 1
ATOM 636 N N . VAL A 1 88 ? -4.871 0.881 -1.531 1.00 90.25 88 VAL A N 1
ATOM 637 C CA . VAL A 1 88 ? -5.654 1.338 -0.377 1.00 90.25 88 VAL A CA 1
ATOM 638 C C . VAL A 1 88 ? -7.001 1.915 -0.825 1.00 90.25 88 VAL A C 1
ATOM 640 O O . VAL A 1 88 ? -8.011 1.672 -0.166 1.00 90.25 88 VAL A O 1
ATOM 643 N N . ASP A 1 89 ? -7.024 2.621 -1.956 1.00 90.56 89 ASP A N 1
ATOM 644 C CA . ASP A 1 89 ? -8.241 3.193 -2.542 1.00 90.56 89 ASP A CA 1
ATOM 645 C C . ASP A 1 89 ? -9.157 2.131 -3.185 1.00 90.56 89 ASP A C 1
ATOM 647 O O . ASP A 1 89 ? -10.342 2.382 -3.431 1.00 90.56 89 ASP A O 1
ATOM 651 N N . ASP A 1 90 ? -8.644 0.922 -3.437 1.00 92.44 90 ASP A N 1
ATOM 652 C CA . ASP A 1 90 ? -9.420 -0.196 -3.970 1.00 92.44 90 ASP A CA 1
ATOM 653 C C . ASP A 1 90 ? -10.183 -0.935 -2.853 1.00 92.44 90 ASP A C 1
ATOM 655 O O . ASP A 1 90 ? -9.638 -1.759 -2.111 1.00 92.44 90 ASP A O 1
ATOM 659 N N . ALA A 1 91 ? -11.493 -0.681 -2.771 1.00 89.12 91 ALA A N 1
ATOM 660 C CA . ALA A 1 91 ? -12.401 -1.342 -1.830 1.00 89.12 91 ALA A CA 1
ATOM 661 C C . ALA A 1 91 ? -12.463 -2.871 -2.005 1.00 89.12 91 ALA A C 1
ATOM 663 O O . ALA A 1 91 ? -12.713 -3.591 -1.037 1.00 89.12 91 ALA A O 1
ATOM 664 N N . ASP A 1 92 ? -12.200 -3.397 -3.208 1.00 89.62 92 ASP A N 1
ATOM 665 C CA . ASP A 1 92 ? -12.132 -4.845 -3.407 1.00 89.62 92 ASP A CA 1
ATOM 666 C C . ASP A 1 92 ? -10.857 -5.437 -2.786 1.00 89.62 92 ASP A C 1
ATOM 668 O O . ASP A 1 92 ? -10.788 -6.648 -2.564 1.00 89.62 92 ASP A O 1
ATOM 672 N N . VAL A 1 93 ? -9.818 -4.627 -2.558 1.00 90.44 93 VAL A N 1
ATOM 673 C CA . VAL A 1 93 ? -8.569 -5.031 -1.896 1.00 90.44 93 VAL A CA 1
ATOM 674 C C . VAL A 1 93 ? -8.663 -4.849 -0.390 1.00 90.44 93 VAL A C 1
ATOM 676 O O . VAL A 1 93 ? -8.299 -5.768 0.344 1.00 90.44 93 VAL A O 1
ATOM 679 N N . THR A 1 94 ? -9.149 -3.696 0.067 1.00 90.06 94 THR A N 1
ATOM 680 C CA . THR A 1 94 ? -9.240 -3.373 1.497 1.00 90.06 94 THR A CA 1
ATOM 681 C C . THR A 1 94 ? -10.398 -4.074 2.204 1.00 90.06 94 THR A C 1
ATOM 683 O O . THR A 1 94 ? -10.340 -4.276 3.418 1.00 90.06 94 THR A O 1
ATOM 686 N N . GLY A 1 95 ? -11.408 -4.533 1.462 1.00 88.94 95 GLY A N 1
ATOM 687 C CA . GLY A 1 95 ? -12.505 -5.327 2.001 1.00 88.94 95 GLY A CA 1
ATOM 688 C C . GLY A 1 95 ? -13.320 -4.540 3.027 1.00 88.94 95 GLY A C 1
ATOM 689 O O . GLY A 1 95 ? -13.781 -3.434 2.759 1.00 88.94 95 GLY A O 1
ATOM 690 N N . SER A 1 96 ? -1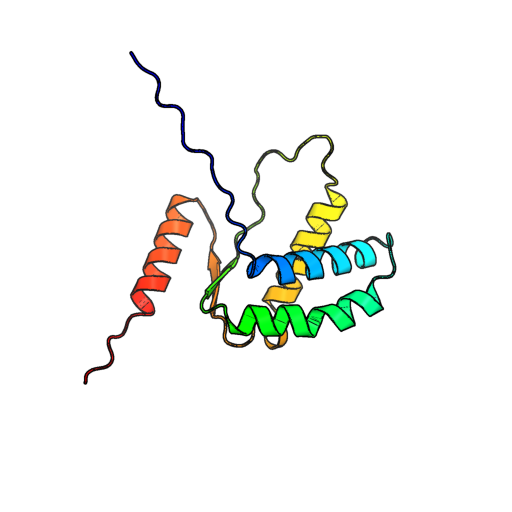3.526 -5.119 4.212 1.00 88.00 96 SER A N 1
ATOM 691 C CA . SER A 1 96 ? -14.222 -4.446 5.318 1.00 88.00 96 SER A CA 1
ATOM 692 C C . SER A 1 96 ? -13.302 -3.623 6.218 1.00 88.00 96 SER A C 1
ATOM 694 O O . SER A 1 96 ? -13.784 -3.068 7.208 1.00 88.00 96 SER A O 1
ATOM 696 N N . ALA A 1 97 ? -11.998 -3.572 5.925 1.00 89.69 97 ALA A N 1
ATOM 697 C CA . ALA A 1 97 ? -11.057 -2.819 6.735 1.00 89.69 97 ALA A CA 1
ATOM 698 C C . ALA A 1 97 ? -11.434 -1.340 6.725 1.00 89.69 97 ALA A C 1
ATOM 700 O O . ALA A 1 97 ? -11.658 -0.728 5.678 1.00 89.69 97 ALA A O 1
ATOM 701 N N . ARG A 1 98 ? -11.477 -0.738 7.909 1.00 89.81 98 ARG A N 1
ATOM 702 C CA . ARG A 1 98 ? -11.664 0.700 8.023 1.00 89.81 98 ARG A CA 1
ATOM 703 C C . ARG A 1 98 ? -10.373 1.395 7.607 1.00 89.81 98 ARG A C 1
ATOM 705 O O . ARG A 1 98 ? -9.356 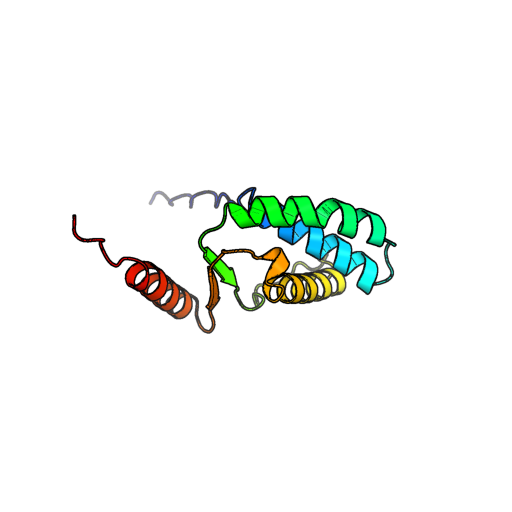1.214 8.264 1.00 89.81 98 ARG A O 1
ATOM 712 N N . VAL A 1 99 ? -10.404 2.196 6.550 1.00 89.81 99 VAL A N 1
ATOM 713 C CA . VAL A 1 99 ? -9.236 2.964 6.094 1.00 89.81 99 VAL A CA 1
ATOM 714 C C . VAL A 1 99 ? -9.279 4.369 6.692 1.00 89.81 99 VAL A C 1
ATOM 716 O O . VAL A 1 99 ? -10.304 5.045 6.608 1.00 89.81 99 VAL A O 1
ATOM 719 N N . VAL A 1 100 ? -8.18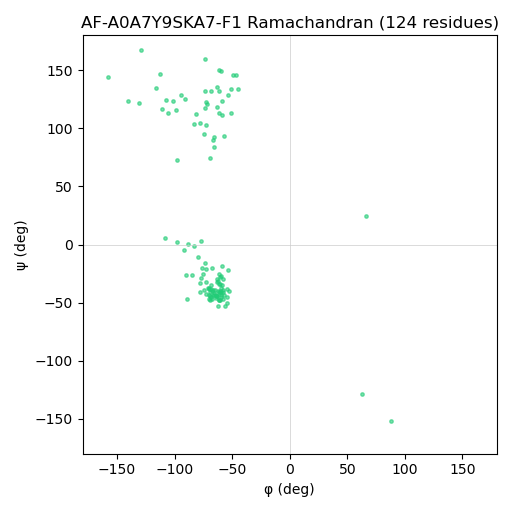1 4.802 7.314 1.00 91.06 100 VAL A N 1
ATOM 720 C CA . VAL A 1 100 ? -8.038 6.142 7.901 1.00 91.06 100 VAL A CA 1
ATOM 721 C C . VAL A 1 100 ? -6.727 6.768 7.441 1.00 91.06 100 VAL A C 1
ATOM 723 O O . VAL A 1 100 ? -5.647 6.246 7.716 1.00 91.06 100 VAL A O 1
ATOM 726 N N . GLU A 1 101 ? -6.819 7.921 6.790 1.00 90.00 101 GLU A N 1
ATOM 727 C CA . GLU A 1 101 ? -5.668 8.744 6.429 1.00 90.00 101 GLU A CA 1
ATOM 728 C C . GLU A 1 101 ? -5.365 9.761 7.530 1.00 90.00 101 GLU A C 1
ATOM 730 O O . GLU A 1 101 ? -6.224 10.558 7.905 1.00 90.00 101 GLU A O 1
ATOM 735 N N . LEU A 1 102 ? -4.127 9.765 8.029 1.00 89.81 102 LEU A N 1
ATOM 736 C CA . LEU A 1 102 ? -3.695 10.677 9.090 1.00 89.81 102 LEU A CA 1
ATOM 737 C C . LEU A 1 102 ? -2.605 11.611 8.589 1.00 89.81 102 LEU A C 1
ATOM 739 O O . LEU A 1 102 ? -1.619 11.178 7.997 1.00 89.81 102 LEU A O 1
ATOM 743 N N . SER A 1 103 ? -2.727 12.899 8.900 1.00 86.94 103 SER A N 1
ATOM 744 C CA . SER A 1 103 ? -1.826 13.943 8.400 1.00 86.94 103 SER A CA 1
ATOM 745 C C . SER A 1 103 ? -1.277 14.840 9.514 1.00 86.94 103 SER A C 1
ATOM 747 O O . SER A 1 103 ? -1.720 14.825 10.657 1.00 86.94 103 SER A O 1
ATOM 749 N N . GLY A 1 104 ? -0.262 15.648 9.193 1.00 86.38 104 GLY A N 1
ATOM 750 C CA . GLY A 1 104 ? 0.332 16.597 10.143 1.00 86.38 104 GLY A CA 1
ATOM 751 C C . GLY A 1 104 ? 1.465 16.007 10.987 1.00 86.38 104 GLY A C 1
ATOM 752 O O . GLY A 1 104 ? 2.192 15.129 10.517 1.00 86.38 104 GLY A O 1
ATOM 753 N N . SER A 1 105 ? 1.679 16.532 12.198 1.00 88.62 105 SER A N 1
ATOM 754 C CA . SER A 1 105 ? 2.781 16.107 13.077 1.00 88.62 105 SER A CA 1
ATOM 755 C C . SER A 1 105 ? 2.523 14.728 13.704 1.00 88.62 105 SER A C 1
ATOM 757 O O . SER A 1 105 ? 1.368 14.307 13.775 1.00 88.62 105 SER A O 1
ATOM 759 N N . PRO A 1 106 ? 3.560 14.017 14.187 1.00 88.06 106 PRO A N 1
ATOM 760 C CA . PRO A 1 106 ? 3.383 12.736 14.874 1.00 88.06 106 PRO A CA 1
ATOM 761 C C . PRO A 1 106 ? 2.382 12.794 16.038 1.00 88.06 106 PRO A C 1
ATOM 763 O O . PRO A 1 106 ? 1.567 11.890 16.189 1.00 88.06 106 PRO A O 1
ATOM 766 N N . GLU A 1 107 ? 2.394 13.874 16.823 1.00 91.50 107 GLU A N 1
ATOM 767 C CA . GLU A 1 107 ? 1.482 14.071 17.956 1.00 91.50 107 GLU A CA 1
ATOM 768 C C . GLU A 1 107 ? 0.036 14.234 17.490 1.00 91.50 107 GLU A C 1
ATOM 770 O O . GLU A 1 107 ? -0.879 13.703 18.114 1.00 91.50 107 GLU A O 1
ATOM 775 N N . ARG A 1 108 ? -0.167 14.943 16.373 1.00 90.50 108 ARG A N 1
ATOM 776 C CA . ARG A 1 108 ? -1.488 15.134 15.780 1.00 90.50 108 ARG A CA 1
ATOM 777 C C . ARG A 1 108 ? -2.045 13.826 15.228 1.00 90.50 108 ARG A C 1
ATOM 779 O O . ARG A 1 108 ? -3.176 13.488 15.545 1.00 90.50 108 ARG A O 1
ATOM 786 N N . ARG A 1 109 ? -1.239 13.069 14.477 1.00 91.12 109 ARG A N 1
ATOM 787 C CA . ARG A 1 109 ? -1.634 11.749 13.958 1.00 91.12 109 ARG A CA 1
ATOM 788 C C . ARG A 1 109 ? -1.979 10.792 15.096 1.00 91.12 109 ARG A C 1
ATOM 790 O O . ARG A 1 109 ? -2.949 10.057 14.997 1.00 91.12 109 ARG A O 1
ATOM 797 N N . LEU A 1 110 ? -1.209 10.812 16.187 1.00 90.81 110 LEU A N 1
ATOM 798 C CA . LEU A 1 110 ? -1.512 9.999 17.363 1.00 90.81 110 LEU A CA 1
ATOM 799 C C . LEU A 1 110 ? -2.844 10.405 18.008 1.00 90.81 110 LEU A C 1
ATOM 801 O O . LEU A 1 110 ? -3.627 9.529 18.352 1.00 90.81 110 LEU A O 1
ATOM 805 N N . ALA A 1 111 ? -3.101 11.705 18.169 1.00 91.62 111 ALA A N 1
ATOM 806 C CA . ALA A 1 111 ? -4.364 12.190 18.721 1.00 91.62 111 ALA A CA 1
ATOM 807 C C . ALA A 1 111 ? -5.561 11.788 17.843 1.00 91.62 111 ALA A C 1
ATOM 809 O O . ALA A 1 111 ? -6.514 11.213 18.357 1.00 91.62 111 ALA A O 1
ATOM 810 N N . GLU A 1 112 ? -5.467 12.007 16.528 1.00 90.38 112 GLU A N 1
ATOM 811 C CA . GLU A 1 112 ? -6.499 11.614 15.559 1.00 90.38 112 GLU A CA 1
ATOM 812 C C . GLU A 1 112 ? -6.728 10.091 15.581 1.00 90.38 112 GLU A C 1
ATOM 814 O O . GLU A 1 112 ? -7.865 9.642 15.660 1.00 90.38 112 GLU A O 1
ATOM 819 N N . LEU A 1 113 ? -5.667 9.274 15.627 1.00 91.56 113 LEU A N 1
ATOM 820 C CA . LEU A 1 113 ? -5.800 7.817 15.740 1.00 91.56 113 LEU A CA 1
ATOM 821 C C . LEU A 1 113 ? -6.523 7.382 17.023 1.00 91.56 113 LEU A C 1
ATOM 823 O O . LEU A 1 113 ? -7.326 6.453 16.987 1.00 91.56 113 LEU A O 1
ATOM 827 N N . LEU A 1 114 ? -6.228 8.016 18.160 1.00 92.06 114 LEU A N 1
ATOM 828 C CA . LEU A 1 114 ? -6.880 7.690 19.431 1.00 92.06 114 LEU A CA 1
ATOM 829 C C . LEU A 1 114 ? -8.367 8.056 19.405 1.00 92.06 114 LEU A C 1
ATOM 831 O O . LEU A 1 114 ? -9.190 7.236 19.801 1.00 92.06 114 LEU A O 1
ATOM 835 N N . GLU A 1 115 ? -8.717 9.229 18.871 1.00 89.12 115 GLU A N 1
ATOM 836 C CA . GLU A 1 115 ? -10.117 9.624 18.667 1.00 89.12 115 GLU A CA 1
ATOM 837 C C . GLU A 1 115 ? -10.860 8.619 17.773 1.00 89.12 115 GLU A C 1
ATOM 839 O O . GLU A 1 115 ? -12.004 8.258 18.055 1.00 89.12 115 GLU A O 1
ATOM 844 N N . GLU A 1 116 ? -10.192 8.106 16.738 1.00 86.75 116 GLU A N 1
ATOM 845 C CA . GLU A 1 116 ? -10.769 7.118 15.830 1.00 86.75 116 GLU A CA 1
ATOM 846 C C . GLU A 1 116 ? -11.004 5.746 16.473 1.00 86.75 116 GLU A C 1
ATOM 848 O O . GLU A 1 116 ? -11.991 5.073 16.155 1.00 86.75 116 GLU A O 1
ATOM 853 N N . LEU A 1 117 ? -10.126 5.329 17.387 1.00 87.38 117 LEU A N 1
ATOM 854 C CA . LEU A 1 117 ? -10.276 4.089 18.154 1.00 87.38 117 LEU A CA 1
ATOM 855 C C . LEU A 1 117 ? -11.356 4.217 19.240 1.00 87.38 117 LEU A C 1
ATOM 857 O O . LEU A 1 117 ? -12.149 3.292 19.437 1.00 87.38 117 LEU A O 1
ATOM 861 N N . ASP A 1 118 ? -11.429 5.372 19.902 1.00 84.12 118 ASP A N 1
ATOM 862 C CA . ASP A 1 118 ? -12.424 5.654 20.940 1.00 84.12 118 ASP A CA 1
ATOM 863 C C . ASP A 1 118 ? -13.835 5.812 20.341 1.00 84.12 118 ASP A C 1
ATOM 865 O O . ASP A 1 118 ? -14.812 5.303 20.895 1.00 84.12 118 ASP A O 1
ATOM 869 N N . GLY A 1 119 ? -13.953 6.434 19.162 1.00 67.38 119 GLY A N 1
ATOM 870 C CA . GLY A 1 119 ? -15.213 6.578 18.423 1.00 67.38 119 GLY A CA 1
ATOM 871 C C . GLY A 1 119 ? -15.783 5.263 17.869 1.00 67.38 119 GLY A C 1
ATOM 872 O O . GLY A 1 119 ? -16.985 5.179 17.610 1.00 67.38 119 GLY A O 1
ATOM 873 N N . GLY A 1 120 ? -14.952 4.221 17.730 1.00 55.62 120 GLY A N 1
ATOM 874 C CA . GLY A 1 120 ? -15.364 2.867 17.333 1.00 55.62 120 GLY A CA 1
ATOM 875 C C . GLY A 1 120 ? -15.967 2.029 18.469 1.00 55.62 120 GLY A C 1
ATOM 876 O O . GLY A 1 120 ? -16.566 0.983 18.218 1.00 55.62 120 GLY A O 1
ATOM 877 N N . SER A 1 121 ? -15.858 2.492 19.717 1.00 47.56 121 SER A N 1
ATOM 878 C CA . SER A 1 121 ? -16.371 1.801 20.901 1.00 47.56 121 SER A CA 1
ATOM 879 C C . SER A 1 121 ? -17.738 2.350 21.322 1.00 47.56 121 SER A C 1
ATOM 881 O O . SER A 1 121 ? -17.865 3.005 22.353 1.00 47.56 121 SER A O 1
ATOM 883 N N . SER A 1 122 ? -18.804 2.051 20.572 1.00 39.16 122 SER A N 1
ATOM 884 C CA . SER A 1 122 ? -20.133 2.010 21.202 1.00 39.16 122 SER A CA 1
ATOM 885 C C . SER A 1 122 ? -20.296 0.654 21.897 1.00 39.16 122 SER A C 1
ATOM 887 O O . SER A 1 122 ? -20.365 -0.364 21.205 1.00 39.16 122 SER A O 1
ATOM 889 N N . PRO A 1 123 ? -20.364 0.586 23.241 1.00 40.22 123 PRO A N 1
ATOM 890 C CA . PRO A 1 123 ? -20.716 -0.654 23.918 1.00 40.22 123 PRO A CA 1
ATOM 891 C C . PRO A 1 123 ? -22.143 -1.042 23.513 1.00 40.22 123 PRO A C 1
ATOM 893 O O . PRO A 1 123 ? -23.089 -0.297 23.768 1.00 40.22 123 PRO A O 1
ATOM 896 N N . SER A 1 124 ? -22.306 -2.204 22.872 1.00 32.31 124 SER A N 1
ATOM 897 C CA . SER A 1 124 ? -23.635 -2.801 22.698 1.00 32.31 124 SER A CA 1
ATOM 898 C C . SER A 1 124 ? -24.256 -3.027 24.081 1.00 32.31 124 SER A C 1
ATOM 900 O O . SER A 1 124 ? -23.633 -3.707 24.902 1.00 32.31 124 SER A O 1
ATOM 902 N N . PRO A 1 125 ? -25.453 -2.485 24.370 1.00 44.25 125 PRO A N 1
ATOM 903 C CA . PRO A 1 125 ? -26.165 -2.827 25.588 1.00 44.25 125 PRO A CA 1
ATOM 904 C C . PRO A 1 125 ? -26.688 -4.263 25.453 1.00 44.25 125 PRO A C 1
ATOM 906 O O . PRO A 1 125 ? -27.425 -4.569 24.514 1.00 44.25 125 PRO A O 1
ATOM 909 N N . ILE A 1 126 ? -26.271 -5.137 26.373 1.00 52.03 126 ILE A N 1
ATOM 910 C CA . ILE A 1 126 ? -26.927 -6.425 26.647 1.00 52.03 126 ILE A CA 1
ATOM 911 C C . ILE A 1 126 ? -28.046 -6.171 27.654 1.00 52.03 126 ILE A C 1
ATOM 913 O O . ILE A 1 126 ? -27.779 -5.432 28.631 1.00 52.03 126 ILE A O 1
#

Mean predicted aligned error: 9.47 Å

Radius of gyration: 17.68 Å; Cα contacts (8 Å, |Δi|>4): 110; chains: 1; bounding box: 52×31×52 Å

Solvent-accessible surface area (backbone atoms only — not comparable to full-atom values): 7578 Å² total; per-residue (Å²): 139,83,82,80,80,74,76,81,79,76,79,73,76,48,81,57,60,50,43,49,54,52,45,12,44,40,49,18,34,35,76,69,72,74,42,94,29,68,69,56,45,65,64,42,46,64,56,28,27,64,36,25,71,74,34,72,68,43,80,44,66,71,85,75,85,66,87,74,57,92,86,54,60,62,68,56,53,49,39,22,53,53,35,42,50,57,47,62,72,31,58,84,41,32,54,82,29,44,77,45,80,44,64,85,52,74,69,51,32,51,52,53,52,49,52,55,57,58,71,69,62,72,80,79,84,129

Foldseek 3Di:
DDDDPDDDPPPCPDPLCVLLLVLLLLQLCVVVVNDDCVVVNVVSQVVLQVSLVVAQEDEAEDDDPPDDDPPDDPSSVVSSSVSSVVQLPDCSRNPNHHYHYADDDPVRSVVVVVVVVVVVDDDDDD